Protein AF-A0AB38EMI8-F1 (afdb_monomer_lite)

pLDDT: mean 84.4, std 13.68, range [44.59, 97.62]

InterPro domains:
  IPR037187 DksA, N-terminal domain superfamily [SSF109635] (2-93)

Foldseek 3Di:
DDQDDPVRVVPDDPVCVLPPSVLVVLLVVLVVLLVVLVVVLVVLVVVVVVVPDDDPPCVVVVVVVVVVSVVVNVVSVVVSVVSVVLNVCSVVVNHPDDPVDPDD

Secondary structure (DSSP, 8-state):
-PPPPHHHHHTS-GGGTT-HHHHHHHHHHHHHHHHHHHHHHHHHHHHHHHTT---TTSHHHHHHHHHHHHHHHHHHHHHHHHHHHHHHHHHHT-TTS-TT----

Sequence (104 aa):
MALMSVEQLLDQAEDEYMSGDQLAFFKDRLEVKAAELRDRLLSCQASCEIERHPDEADFASDEENRAVAASMIERDRQTLSHVLKALEILALGDYGFCQELVRP

Radius of gyration: 20.13 Å; chains: 1; bounding box: 47×29×59 Å

Organism: NCBI:txid237306

Structure (mmCIF, N/CA/C/O backbone):
data_AF-A0AB38EMI8-F1
#
_entry.id   AF-A0AB38EMI8-F1
#
loop_
_atom_site.group_PDB
_atom_site.id
_atom_site.type_symbol
_atom_site.label_atom_id
_atom_site.label_alt_id
_atom_site.label_comp_id
_atom_site.label_asym_id
_atom_site.label_entity_id
_atom_site.label_seq_id
_atom_site.pdbx_PDB_ins_code
_atom_site.Cartn_x
_atom_site.Cartn_y
_atom_site.Cartn_z
_atom_site.occupancy
_atom_site.B_iso_or_equiv
_atom_site.auth_seq_id
_atom_site.auth_comp_id
_atom_site.auth_asym_id
_atom_site.auth_atom_id
_atom_site.pdbx_PDB_model_num
ATOM 1 N N . MET A 1 1 ? -20.816 7.236 0.298 1.00 52.41 1 MET A N 1
ATOM 2 C CA . MET A 1 1 ? -20.531 7.605 1.700 1.00 52.41 1 MET A CA 1
ATOM 3 C C . MET A 1 1 ? -19.254 8.419 1.685 1.00 52.41 1 MET A C 1
ATOM 5 O O . MET A 1 1 ? -18.366 8.062 0.924 1.00 52.41 1 MET A O 1
ATOM 9 N N . ALA A 1 2 ? -19.199 9.536 2.407 1.00 73.12 2 ALA A N 1
ATOM 10 C CA . ALA A 1 2 ? -17.950 10.277 2.553 1.00 73.12 2 ALA A CA 1
ATOM 11 C C . ALA A 1 2 ? -17.034 9.483 3.493 1.00 73.12 2 ALA A C 1
ATOM 13 O O . ALA A 1 2 ? -17.486 9.070 4.559 1.00 73.12 2 ALA A O 1
ATOM 14 N N . LEU A 1 3 ? -15.797 9.230 3.072 1.00 80.38 3 LEU A N 1
ATOM 15 C CA . LEU A 1 3 ? -14.767 8.671 3.944 1.00 80.38 3 LEU A CA 1
ATOM 16 C C . LEU A 1 3 ? -14.275 9.771 4.890 1.00 80.38 3 LEU A C 1
ATOM 18 O O . LEU A 1 3 ? -14.248 10.944 4.512 1.00 80.38 3 LEU A O 1
ATOM 22 N N . MET A 1 4 ? -13.903 9.391 6.112 1.00 87.44 4 MET A N 1
ATOM 23 C CA . MET A 1 4 ? -13.299 10.316 7.077 1.00 87.44 4 MET A CA 1
ATOM 24 C C . MET A 1 4 ? -11.999 10.928 6.535 1.00 87.44 4 MET A C 1
ATOM 26 O O . MET A 1 4 ? -11.301 10.317 5.723 1.00 87.44 4 MET A O 1
ATOM 30 N N . SER A 1 5 ? -11.660 12.139 6.979 1.00 89.50 5 SER A N 1
ATOM 31 C CA . SER A 1 5 ? -10.372 12.762 6.661 1.00 89.50 5 SER A CA 1
ATOM 32 C C . SER A 1 5 ? -9.253 12.246 7.572 1.00 89.50 5 SER A C 1
ATOM 34 O O . SER A 1 5 ? -9.495 11.663 8.628 1.00 89.50 5 SER A O 1
ATOM 36 N N . VAL A 1 6 ? -7.998 12.501 7.185 1.00 88.06 6 VAL A N 1
ATOM 37 C CA . VAL A 1 6 ? -6.829 12.176 8.023 1.00 88.06 6 VAL A CA 1
ATOM 38 C C . VAL A 1 6 ? -6.874 12.930 9.355 1.00 88.06 6 VAL A C 1
ATOM 40 O O . VAL A 1 6 ? -6.511 12.370 10.381 1.00 88.06 6 VAL A O 1
ATOM 43 N N . GLU A 1 7 ? -7.334 14.181 9.352 1.00 89.38 7 GLU A N 1
ATOM 44 C CA . GLU A 1 7 ? -7.460 14.993 10.570 1.00 89.38 7 GLU A CA 1
ATOM 45 C C . GLU A 1 7 ? -8.506 14.386 11.510 1.00 89.38 7 GLU A C 1
ATOM 47 O O . GLU A 1 7 ? -8.238 14.193 12.689 1.00 89.38 7 GLU A O 1
ATOM 52 N N . GLN A 1 8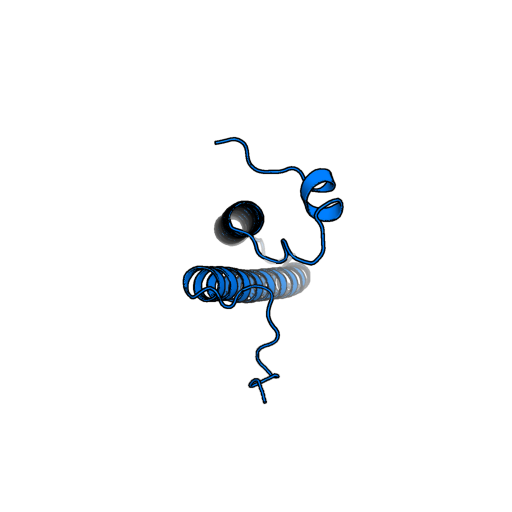 ? -9.657 13.978 10.964 1.00 86.06 8 GLN A N 1
ATOM 53 C CA . GLN A 1 8 ? -10.712 13.309 11.726 1.00 86.06 8 GLN A CA 1
ATOM 54 C C . GLN A 1 8 ? -10.257 11.965 12.302 1.00 86.06 8 GLN A C 1
ATOM 56 O O . GLN A 1 8 ? -10.651 11.624 13.410 1.00 86.06 8 GLN A O 1
ATOM 61 N N . LEU A 1 9 ? -9.426 11.214 11.572 1.00 86.44 9 LEU A N 1
ATOM 62 C CA . LEU A 1 9 ? -8.834 9.968 12.059 1.00 86.44 9 LEU A CA 1
ATOM 63 C C . LEU A 1 9 ? -7.903 10.209 13.258 1.00 86.44 9 LEU A C 1
ATOM 65 O O . LEU A 1 9 ? -7.909 9.423 14.199 1.00 86.44 9 LEU A O 1
ATOM 69 N N . LEU A 1 10 ? -7.094 11.271 13.217 1.00 86.44 10 LEU A N 1
ATOM 70 C CA . LEU A 1 10 ? -6.120 11.589 14.267 1.00 86.44 10 LEU A CA 1
ATOM 71 C C . LEU A 1 10 ? -6.760 12.201 15.519 1.00 86.44 10 LEU A C 1
ATOM 73 O O . LEU A 1 10 ? -6.221 12.032 16.609 1.00 86.44 10 LEU A O 1
ATOM 77 N N . ASP A 1 11 ? -7.899 12.876 15.365 1.00 89.12 11 ASP A N 1
ATOM 78 C CA . ASP A 1 11 ? -8.659 13.473 16.470 1.00 89.12 11 ASP A CA 1
ATOM 79 C C . ASP A 1 11 ? -9.581 12.466 17.188 1.00 89.12 11 ASP A C 1
ATOM 81 O O . ASP A 1 11 ? -10.217 12.810 18.189 1.00 89.12 11 ASP A O 1
ATOM 85 N N . GLN A 1 12 ? -9.685 11.226 16.697 1.00 86.19 12 GLN A N 1
ATOM 86 C CA . GLN A 1 12 ? -10.483 10.185 17.343 1.00 86.19 12 GLN A CA 1
ATOM 87 C C . GLN A 1 12 ? -9.865 9.742 18.673 1.00 86.19 12 GLN A C 1
ATOM 89 O O . GLN A 1 12 ? -8.647 9.676 18.839 1.00 86.19 12 GLN A O 1
ATOM 94 N N . ALA A 1 13 ? -10.733 9.417 19.627 1.00 86.06 13 ALA A N 1
ATOM 95 C CA . ALA A 1 13 ? -10.320 8.910 20.922 1.00 86.06 13 ALA A CA 1
ATOM 96 C C . ALA A 1 13 ? -9.785 7.467 20.819 1.00 86.06 13 ALA A C 1
ATOM 98 O O . ALA A 1 13 ? -10.062 6.739 19.866 1.00 86.06 13 ALA A O 1
ATOM 99 N N . GLU A 1 14 ? -8.977 7.055 21.798 1.00 82.56 14 GLU A N 1
ATOM 100 C CA . GLU A 1 14 ? -8.292 5.753 21.786 1.00 82.56 14 GLU A CA 1
ATOM 101 C C . GLU A 1 14 ? -9.268 4.561 21.859 1.00 82.56 14 GLU A C 1
ATOM 103 O O . GLU A 1 14 ? -8.971 3.478 21.360 1.00 82.56 14 GLU A O 1
ATOM 108 N N . ASP A 1 15 ? -10.456 4.759 22.429 1.00 85.62 15 ASP A N 1
ATOM 109 C CA . ASP A 1 15 ? -11.544 3.778 22.477 1.00 85.62 15 ASP A CA 1
ATOM 110 C C . ASP A 1 15 ? -12.211 3.529 21.114 1.00 85.62 15 ASP A C 1
ATOM 112 O O . ASP A 1 15 ? -12.810 2.473 20.916 1.00 85.62 15 ASP A O 1
ATOM 116 N N . GLU A 1 16 ? -12.045 4.444 20.158 1.00 86.62 16 GLU A N 1
ATOM 117 C CA . GLU A 1 16 ? -12.496 4.305 18.766 1.00 86.62 16 GLU A CA 1
ATOM 118 C C . GLU A 1 16 ? -11.435 3.639 17.865 1.00 86.62 16 GLU A C 1
ATOM 120 O O . GLU A 1 16 ? -11.577 3.610 16.639 1.00 86.62 16 GLU A O 1
ATOM 125 N N . TYR A 1 17 ? -10.348 3.105 18.439 1.00 88.88 17 TYR A N 1
ATOM 126 C CA . TYR A 1 17 ? -9.286 2.458 17.670 1.00 88.88 17 TYR A CA 1
ATOM 127 C C . TYR A 1 17 ? -9.826 1.318 16.796 1.00 88.88 17 TYR A C 1
ATOM 129 O O . TYR A 1 17 ? -10.372 0.333 17.296 1.00 88.88 17 TYR A O 1
ATOM 137 N N . MET A 1 18 ? -9.619 1.437 15.481 1.00 90.44 18 MET A N 1
ATOM 138 C CA . MET A 1 18 ? -10.128 0.508 14.465 1.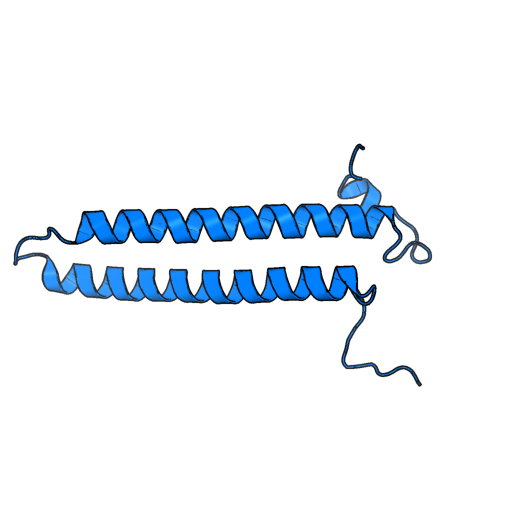00 90.44 18 MET A CA 1
ATOM 139 C C . MET A 1 18 ? -11.662 0.386 14.464 1.00 90.44 18 MET A C 1
ATOM 141 O O . MET A 1 18 ? -12.210 -0.682 14.185 1.00 90.44 18 MET A O 1
ATOM 145 N N . SER A 1 19 ? -12.368 1.493 14.726 1.00 90.38 19 SER A N 1
ATOM 146 C CA . SER A 1 19 ? -13.815 1.588 14.510 1.00 90.38 19 SER A CA 1
ATOM 147 C C . SER A 1 19 ? -14.190 1.365 13.037 1.00 90.38 19 SER A C 1
ATOM 149 O O . SER A 1 19 ? -13.352 1.420 12.130 1.00 90.38 19 SER A O 1
ATOM 151 N N . GLY A 1 20 ? -15.476 1.116 12.770 1.00 90.06 20 GLY A N 1
ATOM 152 C CA . GLY A 1 20 ? -15.964 0.829 11.415 1.00 90.06 20 GLY A CA 1
ATOM 153 C C . GLY A 1 20 ? -15.608 1.914 10.393 1.00 90.06 20 GLY A C 1
ATOM 154 O O . GLY A 1 20 ? -15.239 1.593 9.260 1.00 90.06 20 GLY A O 1
ATOM 155 N N . ASP A 1 21 ? -15.639 3.183 10.803 1.00 90.75 21 ASP A N 1
ATOM 156 C CA . ASP A 1 21 ? -15.312 4.297 9.917 1.00 90.75 21 ASP A CA 1
ATOM 157 C C . ASP A 1 21 ? -13.790 4.387 9.662 1.00 90.75 21 ASP A C 1
ATOM 159 O O . ASP A 1 21 ? -13.370 4.673 8.536 1.00 90.75 21 ASP A O 1
ATOM 163 N N . GLN A 1 22 ? -12.949 4.060 10.657 1.00 91.44 22 GLN A N 1
ATOM 164 C CA . GLN A 1 22 ? -11.490 3.980 10.485 1.00 91.44 22 GLN A CA 1
ATOM 165 C C . GLN A 1 22 ? -11.096 2.816 9.572 1.00 91.44 22 GLN A C 1
ATOM 167 O O . GLN A 1 22 ? -10.254 2.966 8.685 1.00 91.44 22 GLN A O 1
ATOM 172 N N . LEU A 1 23 ? -11.732 1.655 9.742 1.00 93.12 23 LEU A N 1
ATOM 173 C CA . LEU A 1 23 ? -11.515 0.498 8.876 1.00 93.12 23 LEU A CA 1
ATOM 174 C C . LEU A 1 23 ? -11.925 0.803 7.432 1.00 93.12 23 LEU A C 1
ATOM 176 O O . LEU A 1 23 ? -11.199 0.436 6.508 1.00 93.12 23 LEU A O 1
ATOM 180 N N . ALA A 1 24 ? -13.036 1.518 7.220 1.00 93.19 24 ALA A N 1
ATOM 181 C CA . ALA A 1 24 ? -13.438 1.977 5.892 1.00 93.19 24 ALA A CA 1
ATOM 182 C C . ALA A 1 24 ? -12.392 2.917 5.265 1.00 93.19 24 ALA A C 1
ATOM 184 O O . ALA A 1 24 ? -12.064 2.760 4.088 1.00 93.19 24 ALA A O 1
ATOM 185 N N . PHE A 1 25 ? -11.816 3.831 6.052 1.00 93.50 25 PHE A N 1
ATOM 186 C CA . PHE A 1 25 ? -10.724 4.702 5.612 1.00 93.50 25 PHE A CA 1
ATOM 187 C C . PHE A 1 25 ? -9.464 3.925 5.211 1.00 93.50 25 PHE A C 1
ATOM 189 O O . PHE A 1 25 ? -8.914 4.136 4.128 1.00 93.50 25 PHE A O 1
ATOM 196 N N . PHE A 1 26 ? -9.000 2.999 6.055 1.00 94.62 26 PHE A N 1
ATOM 197 C CA . PHE A 1 26 ? -7.812 2.203 5.743 1.00 94.62 26 PHE A CA 1
ATOM 198 C C . PHE A 1 26 ? -8.035 1.268 4.559 1.00 94.62 26 PHE A C 1
ATOM 200 O O . PHE A 1 26 ? -7.123 1.096 3.750 1.00 94.62 26 PHE A O 1
ATOM 207 N N . LYS A 1 27 ? -9.239 0.704 4.425 1.00 95.56 27 LYS A N 1
ATOM 208 C CA . LYS A 1 27 ? -9.613 -0.121 3.278 1.00 95.56 27 LYS A CA 1
ATOM 209 C C . LYS A 1 27 ? -9.492 0.661 1.973 1.00 95.56 27 LYS A C 1
ATOM 211 O O . LYS A 1 27 ? -8.791 0.200 1.079 1.00 95.56 27 LYS A O 1
ATOM 216 N N . ASP A 1 28 ? -10.109 1.840 1.886 1.00 95.62 28 ASP A N 1
ATOM 217 C CA . ASP A 1 28 ? -10.028 2.688 0.690 1.00 95.62 28 ASP A CA 1
ATOM 218 C C . ASP A 1 28 ? -8.571 3.024 0.347 1.00 95.62 28 ASP A C 1
ATOM 220 O O . ASP A 1 28 ? -8.114 2.809 -0.776 1.00 95.62 28 ASP A O 1
ATOM 224 N N . ARG A 1 29 ? -7.777 3.414 1.350 1.00 95.19 29 ARG A N 1
ATOM 225 C CA . ARG A 1 29 ? -6.359 3.732 1.154 1.00 95.19 29 ARG A CA 1
ATOM 226 C C . ARG A 1 29 ? -5.539 2.538 0.653 1.00 95.19 29 ARG A C 1
ATOM 228 O O . ARG A 1 29 ? -4.637 2.715 -0.168 1.00 95.19 29 ARG A O 1
ATOM 235 N N . LEU A 1 30 ? -5.815 1.331 1.148 1.00 97.00 30 LEU A N 1
ATOM 236 C CA . LEU A 1 30 ? -5.163 0.103 0.688 1.00 97.00 30 LEU A CA 1
ATOM 237 C C . LEU A 1 30 ? -5.600 -0.267 -0.737 1.00 97.00 30 LEU A C 1
ATOM 239 O O . LEU A 1 30 ? -4.756 -0.669 -1.537 1.00 97.00 30 LEU A O 1
ATOM 243 N N . GLU A 1 31 ? -6.879 -0.098 -1.076 1.00 96.81 31 GLU A N 1
ATOM 244 C CA . GLU A 1 31 ? -7.411 -0.351 -2.421 1.00 96.81 31 GLU A CA 1
ATOM 245 C C . GLU A 1 31 ? -6.819 0.614 -3.457 1.00 96.81 31 GLU A C 1
ATOM 247 O O . GLU A 1 31 ? -6.340 0.165 -4.502 1.00 96.81 31 GLU A O 1
ATOM 252 N N . VAL A 1 32 ? -6.755 1.913 -3.142 1.00 97.06 32 VAL A N 1
ATOM 253 C CA . VAL A 1 32 ? -6.099 2.929 -3.981 1.00 97.06 32 VAL A CA 1
ATOM 254 C C . VAL A 1 32 ? -4.626 2.582 -4.184 1.00 97.06 32 VAL A C 1
ATOM 256 O O . VAL A 1 32 ? -4.161 2.496 -5.320 1.00 97.06 32 VAL A O 1
ATOM 259 N N . LYS A 1 33 ? -3.899 2.269 -3.104 1.00 96.69 33 LYS A N 1
ATOM 260 C CA . LYS A 1 33 ? -2.483 1.886 -3.192 1.00 96.69 33 LYS A CA 1
ATOM 261 C C . LYS A 1 33 ? -2.271 0.620 -4.031 1.00 96.69 33 LYS A C 1
ATOM 263 O O . LYS A 1 33 ? -1.298 0.527 -4.779 1.00 96.69 33 LYS A O 1
ATOM 268 N N . ALA A 1 34 ? -3.163 -0.367 -3.925 1.00 97.25 34 ALA A N 1
ATOM 269 C CA . ALA A 1 34 ? -3.107 -1.571 -4.750 1.00 97.25 34 ALA A CA 1
ATOM 270 C C . ALA A 1 34 ? -3.335 -1.257 -6.236 1.00 97.25 34 ALA A C 1
ATOM 272 O O . ALA A 1 34 ? -2.656 -1.833 -7.088 1.00 97.25 34 ALA A O 1
ATOM 273 N N . ALA A 1 35 ? -4.267 -0.353 -6.554 1.00 97.50 35 ALA A N 1
ATOM 274 C CA . ALA A 1 35 ? -4.517 0.092 -7.921 1.00 97.50 35 ALA A CA 1
ATOM 275 C C . ALA A 1 35 ? -3.299 0.821 -8.512 1.00 97.50 35 ALA A C 1
ATOM 277 O O . ALA A 1 35 ? -2.851 0.456 -9.596 1.00 97.50 35 ALA A O 1
ATOM 278 N N . GLU A 1 36 ? -2.704 1.759 -7.771 1.00 96.75 36 GLU A N 1
ATOM 279 C CA . GLU A 1 36 ? -1.489 2.481 -8.180 1.00 96.75 36 GLU A CA 1
ATOM 280 C C . GLU A 1 36 ? -0.310 1.534 -8.449 1.00 96.75 36 GLU A C 1
ATOM 282 O O . GLU A 1 36 ? 0.400 1.671 -9.445 1.00 96.75 36 GLU A O 1
ATOM 287 N N . LEU A 1 37 ? -0.097 0.535 -7.584 1.00 96.19 37 LEU A N 1
ATOM 288 C CA . LEU A 1 37 ? 0.964 -0.459 -7.773 1.00 96.19 37 LEU A CA 1
ATOM 289 C C . LEU A 1 37 ? 0.729 -1.323 -9.016 1.00 96.19 37 LEU A C 1
ATOM 291 O O . LEU A 1 37 ? 1.674 -1.614 -9.746 1.00 96.19 37 LEU A O 1
ATOM 295 N N . ARG A 1 38 ? -0.520 -1.726 -9.277 1.00 96.12 38 ARG A N 1
ATOM 296 C CA . ARG A 1 38 ? -0.873 -2.484 -10.488 1.00 96.12 38 ARG A CA 1
ATOM 297 C C . ARG A 1 38 ? -0.640 -1.662 -11.752 1.00 96.12 38 ARG A C 1
ATOM 299 O O . ARG A 1 38 ? -0.082 -2.194 -12.706 1.00 96.12 38 ARG A O 1
ATOM 306 N N . ASP A 1 39 ? -1.022 -0.389 -11.741 1.00 95.81 39 ASP A N 1
ATOM 307 C CA . ASP A 1 39 ? -0.839 0.520 -12.875 1.00 95.81 39 ASP A CA 1
ATOM 308 C C . ASP A 1 39 ? 0.646 0.773 -13.181 1.00 95.81 39 ASP A C 1
ATOM 310 O O . ASP A 1 39 ? 1.080 0.684 -14.332 1.00 95.81 39 ASP A O 1
ATOM 314 N N . ARG A 1 40 ? 1.469 0.958 -12.139 1.00 93.06 40 ARG A N 1
ATOM 315 C CA . ARG A 1 40 ? 2.932 1.051 -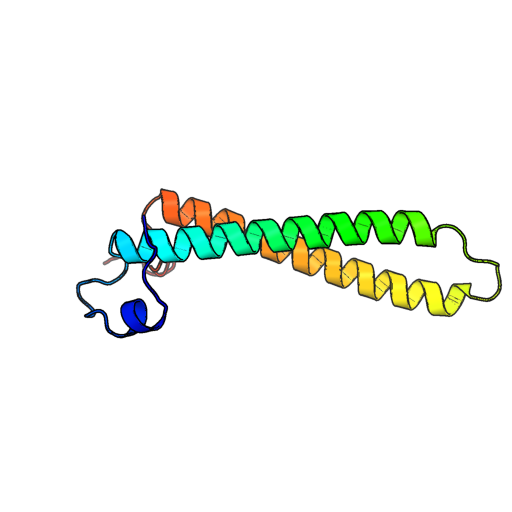12.280 1.00 93.06 40 ARG A CA 1
ATOM 316 C C . ARG A 1 40 ? 3.535 -0.214 -12.887 1.00 93.06 40 ARG A C 1
ATOM 318 O O . ARG A 1 40 ? 4.339 -0.118 -13.810 1.00 93.06 40 ARG A O 1
ATOM 325 N N . LEU A 1 41 ? 3.124 -1.394 -12.418 1.00 93.12 41 LEU A N 1
ATOM 326 C CA . LEU A 1 41 ? 3.606 -2.673 -12.950 1.00 93.12 41 LEU A CA 1
ATOM 327 C C . LEU A 1 41 ? 3.211 -2.881 -14.422 1.00 93.12 41 LEU A C 1
ATOM 329 O O . LEU A 1 41 ? 4.032 -3.356 -15.207 1.00 93.12 41 LEU A O 1
ATOM 333 N N . LEU A 1 42 ? 1.9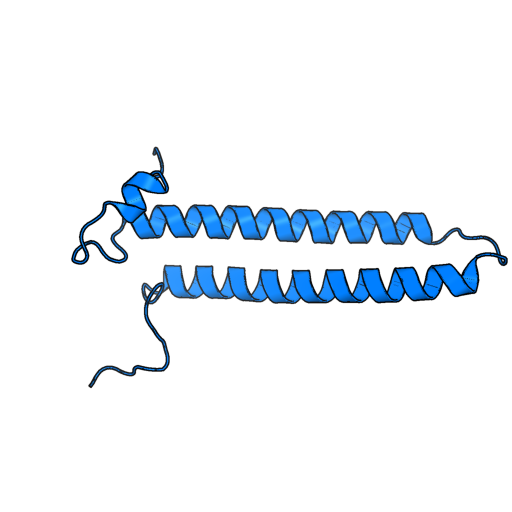86 -2.503 -14.801 1.00 92.38 42 LEU A N 1
ATOM 334 C CA . LEU A 1 42 ? 1.514 -2.530 -16.192 1.00 92.38 42 LEU A CA 1
ATOM 335 C C . LEU A 1 42 ? 2.308 -1.561 -17.077 1.00 92.38 42 LEU A C 1
ATOM 337 O O . LEU A 1 42 ? 2.743 -1.934 -18.165 1.00 92.38 42 LEU A O 1
ATOM 341 N N . SER A 1 43 ? 2.549 -0.343 -16.589 1.00 89.62 43 SER A N 1
ATOM 342 C CA . SER A 1 43 ? 3.334 0.668 -17.303 1.00 89.62 43 SER A CA 1
ATOM 343 C C . SER A 1 43 ? 4.771 0.202 -17.541 1.00 89.62 43 SER A C 1
ATOM 345 O O . SER A 1 43 ? 5.274 0.315 -18.656 1.00 89.62 43 SER A O 1
ATOM 347 N N . CYS A 1 44 ? 5.414 -0.407 -16.536 1.00 85.44 44 CYS A N 1
ATOM 348 C CA . CYS A 1 44 ? 6.745 -0.992 -16.694 1.00 85.44 44 CYS A CA 1
ATOM 349 C C . CYS A 1 44 ? 6.776 -2.091 -17.765 1.00 85.44 44 CYS A C 1
ATOM 351 O O . CYS A 1 44 ? 7.720 -2.149 -18.549 1.00 85.44 44 CYS A O 1
ATOM 353 N N . GLN A 1 45 ? 5.749 -2.946 -17.830 1.00 81.25 45 GLN A N 1
ATOM 354 C CA . GLN A 1 45 ? 5.664 -3.979 -18.863 1.00 81.25 45 GLN A CA 1
ATOM 355 C C . GLN A 1 45 ? 5.601 -3.365 -20.269 1.00 81.25 45 GLN A C 1
ATOM 357 O O . GLN A 1 45 ? 6.337 -3.805 -21.151 1.00 81.25 45 GLN A O 1
ATOM 362 N N . ALA A 1 46 ? 4.787 -2.324 -20.460 1.00 79.00 46 ALA A N 1
ATOM 363 C CA . ALA A 1 46 ? 4.696 -1.612 -21.733 1.00 79.00 46 ALA A CA 1
ATOM 364 C C . ALA A 1 46 ? 6.030 -0.942 -22.121 1.00 79.00 46 ALA A C 1
ATOM 366 O O . ALA A 1 46 ? 6.447 -1.022 -23.275 1.00 79.00 46 ALA A O 1
ATOM 367 N N . SER A 1 47 ? 6.741 -0.336 -21.164 1.00 74.62 47 SER A N 1
ATOM 368 C CA . SER A 1 47 ? 8.065 0.259 -21.402 1.00 74.62 47 SER A CA 1
ATOM 369 C C . SER A 1 47 ? 9.112 -0.778 -21.822 1.00 74.62 47 SER A C 1
ATOM 371 O O . SER A 1 47 ? 9.834 -0.553 -22.791 1.00 74.62 47 SER A O 1
ATOM 373 N N . CYS A 1 48 ? 9.154 -1.946 -21.170 1.00 69.81 48 CYS A N 1
ATOM 374 C CA . CYS A 1 48 ? 10.083 -3.019 -21.537 1.00 69.81 48 CYS A CA 1
ATOM 375 C C . CYS A 1 48 ? 9.814 -3.615 -22.931 1.00 69.81 48 CYS A C 1
ATOM 377 O O . CYS A 1 48 ? 10.733 -4.143 -23.560 1.00 69.81 48 CYS A O 1
ATOM 379 N N . GLU A 1 49 ? 8.569 -3.571 -23.419 1.00 63.78 49 GLU A N 1
ATOM 380 C CA . GLU A 1 49 ? 8.238 -3.982 -24.790 1.00 63.78 49 GLU A CA 1
ATOM 381 C C . GLU A 1 49 ? 8.766 -2.984 -25.832 1.00 63.78 49 GLU A C 1
ATOM 383 O O . GLU A 1 49 ? 9.236 -3.407 -26.887 1.00 63.78 49 GLU A O 1
ATOM 388 N N . ILE A 1 50 ? 8.755 -1.684 -25.518 1.00 60.44 50 ILE A N 1
ATOM 389 C CA . ILE A 1 50 ? 9.273 -0.611 -26.383 1.00 60.44 50 ILE A CA 1
ATOM 390 C C . ILE A 1 50 ? 10.812 -0.627 -26.434 1.00 60.44 50 ILE A C 1
ATOM 392 O O . ILE A 1 50 ? 11.389 -0.483 -27.509 1.00 60.44 50 ILE A O 1
ATOM 396 N N . GLU A 1 51 ? 11.482 -0.864 -25.302 1.00 60.78 51 GLU A N 1
ATOM 397 C CA . GLU A 1 51 ? 12.954 -0.885 -25.188 1.00 60.78 51 GLU A CA 1
ATOM 398 C C . GLU A 1 51 ? 13.639 -2.048 -25.926 1.00 60.78 51 GLU A C 1
ATOM 400 O O . GLU A 1 51 ? 14.856 -2.049 -26.079 1.00 60.78 51 GLU A O 1
ATOM 405 N N . ARG A 1 52 ? 12.903 -3.052 -26.420 1.00 59.84 52 ARG A N 1
ATOM 406 C CA . ARG A 1 52 ? 13.480 -4.217 -27.123 1.00 59.84 52 ARG A CA 1
ATOM 407 C C . ARG A 1 52 ? 14.130 -3.903 -28.486 1.00 59.84 52 ARG A C 1
ATOM 409 O O . ARG A 1 52 ? 14.628 -4.832 -29.119 1.00 59.84 52 ARG A O 1
ATOM 416 N N . HIS A 1 53 ? 14.167 -2.636 -28.907 1.00 59.84 53 HIS A N 1
ATOM 417 C CA . HIS A 1 53 ? 14.816 -2.150 -30.131 1.00 59.84 53 HIS A CA 1
ATOM 418 C C . HIS A 1 53 ? 16.026 -1.198 -29.895 1.00 59.84 53 HIS A C 1
ATOM 420 O O . HIS A 1 53 ? 15.978 -0.064 -30.370 1.00 59.84 53 HIS A O 1
ATOM 426 N N . PRO A 1 54 ? 17.126 -1.594 -29.219 1.00 59.25 54 PRO A N 1
ATOM 427 C CA . PRO A 1 54 ? 18.352 -0.794 -29.191 1.00 59.25 54 PRO A CA 1
ATOM 428 C C . PRO A 1 54 ? 19.404 -1.315 -30.191 1.00 59.25 54 PRO A C 1
ATOM 430 O O . PRO A 1 54 ? 19.561 -2.525 -30.376 1.00 59.25 54 PRO A O 1
ATOM 433 N N . ASP A 1 55 ? 20.123 -0.398 -30.844 1.00 60.12 55 ASP A N 1
ATOM 434 C CA . ASP A 1 55 ? 21.285 -0.698 -31.696 1.00 60.12 55 ASP A CA 1
ATOM 435 C C . ASP A 1 55 ? 22.528 -1.072 -30.848 1.00 60.12 55 ASP A C 1
ATOM 437 O O . ASP A 1 55 ? 22.626 -0.742 -29.668 1.00 60.12 55 ASP A O 1
ATOM 441 N N . GLU A 1 56 ? 23.517 -1.748 -31.454 1.00 59.38 56 GLU A N 1
ATOM 442 C CA . GLU A 1 56 ? 24.671 -2.402 -30.789 1.00 59.38 56 GLU A CA 1
ATOM 443 C C . GLU A 1 56 ? 25.565 -1.505 -29.898 1.00 59.38 56 GLU A C 1
ATOM 445 O O . GLU A 1 56 ? 26.365 -2.028 -29.120 1.00 59.38 56 GLU A O 1
ATOM 450 N N . ALA A 1 57 ? 25.465 -0.175 -29.990 1.00 62.19 57 ALA A N 1
ATOM 451 C CA . ALA A 1 57 ? 26.346 0.759 -29.281 1.00 62.19 57 ALA A CA 1
ATOM 452 C C . ALA A 1 57 ? 25.956 1.026 -27.809 1.00 62.19 57 ALA A C 1
ATOM 454 O O . ALA A 1 57 ? 26.830 1.409 -27.031 1.00 62.19 57 ALA A O 1
ATOM 455 N N . ASP A 1 58 ? 24.702 0.778 -27.408 1.00 60.34 58 ASP A N 1
ATOM 456 C CA . ASP A 1 58 ? 24.171 1.161 -26.080 1.00 60.34 58 ASP A CA 1
ATOM 457 C C . ASP A 1 58 ? 24.122 0.003 -25.055 1.00 60.34 58 ASP A C 1
ATOM 459 O O . ASP A 1 58 ? 23.780 0.182 -23.883 1.00 60.34 58 ASP A O 1
ATOM 463 N N . PHE A 1 59 ? 24.592 -1.185 -25.450 1.00 61.59 59 PHE A N 1
ATOM 464 C CA . PHE A 1 59 ? 24.417 -2.448 -24.718 1.00 61.59 59 PHE A CA 1
ATOM 465 C C . PHE A 1 59 ? 24.871 -2.428 -23.243 1.00 61.59 59 PHE A C 1
ATOM 467 O O . PHE A 1 59 ? 24.245 -3.059 -22.391 1.00 61.59 59 PHE A O 1
ATOM 474 N N . ALA A 1 60 ? 25.965 -1.728 -22.917 1.00 62.94 60 ALA A N 1
ATOM 475 C CA . ALA A 1 60 ? 26.513 -1.716 -21.556 1.00 62.94 60 ALA A CA 1
ATOM 476 C C . ALA A 1 60 ? 25.736 -0.797 -20.594 1.00 62.94 60 ALA A C 1
ATOM 478 O O . ALA A 1 60 ? 25.575 -1.142 -19.425 1.00 62.94 60 ALA A O 1
ATOM 479 N N . SER A 1 61 ? 25.249 0.352 -21.072 1.00 64.44 61 SER A N 1
ATOM 480 C CA . SER A 1 61 ? 24.435 1.279 -20.272 1.00 64.44 61 SER A CA 1
ATOM 481 C C . SER A 1 61 ? 22.990 0.796 -20.146 1.00 64.44 61 SER A C 1
ATOM 483 O O . SER A 1 61 ? 22.359 0.996 -19.108 1.00 64.44 61 SER A O 1
ATOM 485 N N . ASP A 1 62 ? 22.494 0.088 -21.157 1.00 70.31 62 ASP A N 1
ATOM 486 C CA . ASP A 1 62 ? 21.156 -0.494 -21.142 1.00 70.31 62 ASP A CA 1
ATOM 487 C C . ASP A 1 62 ? 21.017 -1.619 -20.112 1.00 70.31 62 ASP A C 1
ATOM 489 O O . ASP A 1 62 ? 20.002 -1.698 -19.424 1.00 70.31 62 ASP A O 1
ATOM 493 N N . GLU A 1 63 ? 22.031 -2.469 -19.932 1.00 75.00 63 GLU A N 1
ATOM 494 C CA . GLU A 1 63 ? 21.940 -3.580 -18.975 1.00 75.00 63 GLU A CA 1
ATOM 495 C C . GLU A 1 63 ? 21.872 -3.101 -17.513 1.00 75.00 63 GLU A C 1
ATOM 497 O O . GLU A 1 63 ? 21.094 -3.636 -16.719 1.00 75.00 63 GLU A O 1
ATOM 502 N N . GLU A 1 64 ? 22.616 -2.049 -17.151 1.00 80.69 64 GLU A N 1
ATOM 503 C CA . GLU A 1 64 ? 22.530 -1.443 -15.814 1.00 80.69 64 GLU A CA 1
ATOM 504 C C . GLU A 1 64 ? 21.132 -0.858 -15.558 1.00 80.69 64 GLU A C 1
ATOM 506 O O . GLU A 1 64 ? 20.514 -1.134 -14.523 1.00 80.69 64 GLU A O 1
ATOM 511 N N . ASN A 1 65 ? 20.584 -0.123 -16.530 1.00 80.62 65 ASN A N 1
ATOM 512 C CA . ASN A 1 65 ? 19.237 0.442 -16.446 1.00 80.62 65 ASN A CA 1
ATOM 513 C C . ASN A 1 65 ? 18.166 -0.651 -16.309 1.00 80.62 65 ASN A C 1
ATOM 515 O O . ASN A 1 65 ? 17.252 -0.534 -15.486 1.00 80.62 65 ASN A O 1
ATOM 519 N N . ARG A 1 66 ? 18.309 -1.759 -17.044 1.00 81.00 66 ARG A N 1
ATOM 520 C CA . ARG A 1 66 ? 17.401 -2.912 -16.962 1.00 81.00 66 ARG A CA 1
ATOM 521 C C . ARG A 1 66 ? 17.476 -3.612 -15.611 1.00 81.00 66 ARG A C 1
ATOM 523 O O . ARG A 1 66 ? 16.434 -3.979 -15.065 1.00 81.00 66 ARG A O 1
ATOM 530 N N . ALA A 1 67 ? 18.667 -3.755 -15.031 1.00 85.38 67 ALA A N 1
ATOM 531 C CA . ALA A 1 67 ? 18.835 -4.323 -13.694 1.00 85.38 67 ALA A CA 1
ATOM 532 C C . ALA A 1 67 ? 18.169 -3.453 -12.608 1.00 85.38 67 ALA A C 1
ATOM 534 O O . ALA A 1 67 ? 17.514 -3.974 -11.693 1.00 85.38 67 ALA A O 1
ATOM 535 N N . VAL A 1 68 ? 18.278 -2.124 -12.726 1.00 87.38 68 VAL A N 1
ATOM 536 C CA . VAL A 1 68 ? 17.589 -1.173 -11.838 1.00 87.38 68 VAL A CA 1
ATOM 537 C C . VAL A 1 68 ? 16.071 -1.272 -12.003 1.00 87.38 68 VAL A C 1
ATOM 539 O O . VAL A 1 68 ? 15.363 -1.410 -11.001 1.00 87.38 68 VAL A O 1
ATOM 542 N N . ALA A 1 69 ? 15.566 -1.273 -13.239 1.00 86.94 69 ALA A N 1
ATOM 543 C CA . ALA A 1 69 ? 14.139 -1.405 -13.527 1.00 86.94 69 ALA A CA 1
ATOM 544 C C . ALA A 1 69 ? 13.565 -2.727 -12.987 1.00 86.94 69 ALA A C 1
ATOM 546 O O . ALA A 1 69 ? 12.539 -2.728 -12.306 1.00 86.94 69 ALA A O 1
ATOM 547 N N . ALA A 1 70 ? 14.263 -3.847 -13.195 1.00 88.50 70 ALA A N 1
ATOM 548 C CA . ALA A 1 70 ? 13.872 -5.151 -12.662 1.00 88.50 70 ALA A CA 1
ATOM 549 C C . ALA A 1 70 ? 13.802 -5.149 -11.124 1.00 88.50 70 ALA A C 1
ATOM 551 O O . ALA A 1 70 ? 12.851 -5.673 -10.541 1.00 88.50 70 ALA A O 1
ATOM 552 N N . SER A 1 71 ? 14.764 -4.500 -10.461 1.00 91.62 71 SER A N 1
ATOM 553 C CA . SER A 1 71 ? 14.771 -4.354 -9.001 1.00 91.62 71 SER A CA 1
ATOM 554 C C . SER A 1 71 ? 13.606 -3.498 -8.490 1.00 91.62 71 SER A C 1
ATOM 556 O O . SER A 1 71 ? 13.040 -3.793 -7.437 1.00 91.62 71 SER A O 1
ATOM 558 N N . MET A 1 72 ? 13.227 -2.441 -9.216 1.00 91.12 72 MET A N 1
ATOM 559 C CA . MET A 1 72 ? 12.053 -1.622 -8.889 1.00 91.12 72 MET A CA 1
ATOM 560 C C . MET A 1 72 ? 10.750 -2.416 -9.041 1.00 91.12 72 MET A C 1
ATOM 562 O O . MET A 1 72 ? 9.935 -2.416 -8.120 1.00 91.12 72 MET A O 1
ATOM 566 N N . ILE A 1 73 ? 10.595 -3.156 -10.143 1.00 92.69 73 ILE A N 1
ATOM 567 C CA . ILE A 1 73 ? 9.432 -4.023 -10.395 1.00 92.69 73 ILE A CA 1
ATOM 568 C C . ILE A 1 73 ? 9.275 -5.062 -9.280 1.00 92.69 73 ILE A C 1
ATOM 570 O O . ILE A 1 73 ? 8.167 -5.290 -8.794 1.00 92.69 73 ILE A O 1
ATOM 574 N N . GLU A 1 74 ? 10.370 -5.687 -8.845 1.00 94.56 74 GLU A N 1
ATOM 575 C CA . GLU A 1 74 ? 10.322 -6.683 -7.773 1.00 94.56 74 GLU A CA 1
ATOM 576 C C . GLU A 1 74 ? 9.875 -6.068 -6.439 1.00 94.56 74 GLU A C 1
ATOM 578 O O . GLU A 1 74 ? 9.005 -6.613 -5.756 1.00 94.56 74 GLU A O 1
ATOM 583 N N . ARG A 1 75 ? 10.385 -4.879 -6.096 1.00 95.94 75 ARG A N 1
ATOM 584 C CA . ARG A 1 75 ? 9.941 -4.137 -4.903 1.00 95.94 75 ARG A CA 1
ATOM 585 C C . ARG A 1 75 ? 8.456 -3.785 -4.968 1.00 95.94 75 ARG A C 1
ATOM 587 O O . ARG A 1 75 ? 7.759 -3.891 -3.956 1.00 95.94 75 ARG A O 1
ATOM 594 N N . ASP A 1 76 ? 7.956 -3.398 -6.136 1.00 95.62 76 ASP A N 1
ATOM 595 C CA . ASP A 1 76 ? 6.539 -3.084 -6.325 1.00 95.62 76 ASP A CA 1
ATOM 596 C C . ASP A 1 76 ? 5.652 -4.318 -6.186 1.00 95.62 76 ASP A C 1
ATOM 598 O O . ASP A 1 76 ? 4.612 -4.251 -5.530 1.00 95.62 76 ASP A O 1
ATOM 602 N N . ARG A 1 77 ? 6.080 -5.466 -6.725 1.00 96.25 77 ARG A N 1
ATOM 603 C CA . ARG A 1 77 ? 5.384 -6.751 -6.553 1.00 96.25 77 ARG A CA 1
ATOM 604 C C . ARG A 1 77 ? 5.319 -7.172 -5.090 1.00 96.25 77 ARG A C 1
ATOM 606 O O . ARG A 1 77 ? 4.249 -7.551 -4.615 1.00 96.25 77 ARG A O 1
ATOM 613 N N . GLN A 1 78 ? 6.431 -7.064 -4.365 1.00 97.38 78 GLN A N 1
ATOM 614 C CA . GLN A 1 78 ? 6.469 -7.359 -2.930 1.00 97.38 78 GLN A CA 1
ATOM 615 C C . GLN A 1 78 ? 5.560 -6.412 -2.145 1.00 97.38 78 GLN A C 1
ATOM 617 O O . GLN A 1 78 ? 4.773 -6.851 -1.307 1.00 97.38 78 GLN A O 1
ATOM 622 N N . THR A 1 79 ? 5.595 -5.118 -2.465 1.00 97.00 79 THR A N 1
ATOM 623 C CA . THR A 1 79 ? 4.718 -4.125 -1.834 1.00 97.00 79 THR A CA 1
ATOM 624 C C . THR A 1 79 ? 3.247 -4.430 -2.112 1.00 97.00 79 THR A C 1
ATOM 626 O O . THR A 1 79 ? 2.435 -4.379 -1.190 1.00 97.00 79 THR A O 1
ATOM 629 N N . LEU A 1 80 ? 2.893 -4.795 -3.348 1.00 97.50 80 LEU A N 1
ATOM 630 C CA . LEU A 1 80 ? 1.529 -5.179 -3.709 1.00 97.50 80 LEU A CA 1
ATOM 631 C C . LEU A 1 80 ? 1.079 -6.416 -2.927 1.00 97.50 80 LEU A C 1
ATOM 633 O O . LEU A 1 80 ? -0.022 -6.416 -2.385 1.00 97.50 80 LEU A O 1
ATOM 637 N N . SER A 1 81 ? 1.938 -7.431 -2.805 1.00 97.62 81 SER A N 1
ATOM 638 C CA . SER A 1 81 ? 1.664 -8.620 -1.989 1.00 97.62 81 SER A CA 1
ATOM 639 C C . SER A 1 81 ? 1.352 -8.253 -0.531 1.00 97.62 81 SER A C 1
ATOM 641 O O . SER A 1 81 ? 0.353 -8.705 0.028 1.00 97.62 81 SER A O 1
ATOM 643 N N . HIS A 1 82 ? 2.135 -7.351 0.071 1.00 96.88 82 HIS A N 1
ATOM 644 C CA . HIS A 1 82 ? 1.879 -6.874 1.433 1.00 96.88 82 HIS A CA 1
ATOM 645 C C . HIS A 1 82 ? 0.564 -6.096 1.559 1.00 96.88 82 HIS A C 1
ATOM 647 O O . HIS A 1 82 ? -0.149 -6.267 2.546 1.00 96.88 82 HIS A O 1
ATOM 653 N N . VAL A 1 83 ? 0.219 -5.264 0.571 1.00 97.31 83 VAL A N 1
ATOM 654 C CA . VAL A 1 83 ? -1.052 -4.519 0.558 1.00 97.31 83 VAL A CA 1
ATOM 655 C C . VAL A 1 83 ? -2.247 -5.469 0.447 1.00 97.31 83 VAL A C 1
ATOM 657 O O . VAL A 1 83 ? -3.229 -5.296 1.163 1.00 97.31 83 VAL A O 1
ATOM 660 N N . LEU A 1 84 ? -2.161 -6.502 -0.394 1.00 97.00 84 LEU A N 1
ATOM 661 C CA . LEU A 1 84 ? -3.218 -7.510 -0.512 1.00 97.00 84 LEU A CA 1
ATOM 662 C C . LEU A 1 84 ? -3.381 -8.309 0.785 1.00 97.00 84 LEU A C 1
ATOM 664 O O . LEU A 1 84 ? -4.500 -8.467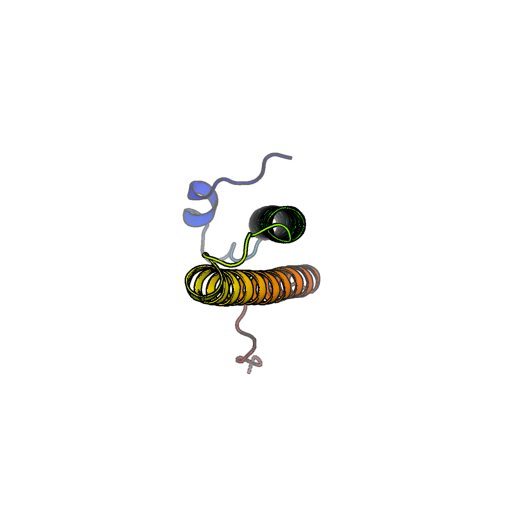 1.263 1.00 97.00 84 LEU A O 1
ATOM 668 N N . LYS A 1 85 ? -2.276 -8.715 1.420 1.00 96.62 85 LYS A N 1
ATOM 669 C CA . LYS A 1 85 ? -2.315 -9.370 2.735 1.00 96.62 85 LYS A CA 1
ATOM 670 C C . LYS A 1 85 ? -2.935 -8.468 3.810 1.00 96.62 85 LYS A C 1
ATOM 672 O O . LYS A 1 85 ? -3.693 -8.937 4.651 1.00 96.62 85 LYS A O 1
ATOM 677 N N . ALA A 1 86 ? -2.640 -7.169 3.789 1.00 95.62 86 ALA A N 1
ATOM 678 C CA . ALA A 1 86 ? -3.261 -6.202 4.692 1.00 95.62 86 ALA A CA 1
ATOM 679 C C . ALA A 1 86 ? -4.786 -6.111 4.493 1.00 95.62 86 ALA A C 1
ATOM 681 O O . ALA A 1 86 ? -5.516 -6.064 5.481 1.00 95.62 86 ALA A O 1
ATOM 682 N N . LEU A 1 87 ? -5.271 -6.147 3.246 1.00 95.69 87 LEU A N 1
ATOM 683 C CA . LEU A 1 87 ? -6.707 -6.201 2.941 1.00 95.69 87 LEU A CA 1
ATOM 684 C C . LEU A 1 87 ? -7.365 -7.492 3.452 1.00 95.69 87 LEU A C 1
ATOM 686 O O . LEU A 1 87 ? -8.484 -7.443 3.958 1.00 95.69 87 LEU A O 1
ATOM 690 N N . GLU A 1 88 ? -6.676 -8.632 3.367 1.00 95.44 88 GLU A N 1
ATOM 691 C CA . GLU A 1 88 ? -7.154 -9.899 3.940 1.00 95.44 88 GLU A CA 1
ATOM 692 C C . GLU A 1 88 ? -7.269 -9.820 5.467 1.00 95.44 88 GLU A C 1
ATOM 694 O O . GLU A 1 88 ? -8.306 -10.166 6.027 1.00 95.44 88 GLU A O 1
ATOM 699 N N . ILE A 1 89 ? -6.239 -9.304 6.145 1.00 94.12 89 ILE A N 1
ATOM 700 C CA . ILE A 1 89 ? -6.247 -9.102 7.602 1.00 94.12 89 ILE A CA 1
ATOM 701 C C . ILE A 1 89 ? -7.379 -8.142 8.010 1.00 94.12 89 ILE A C 1
ATOM 703 O O . ILE A 1 89 ? -8.044 -8.360 9.022 1.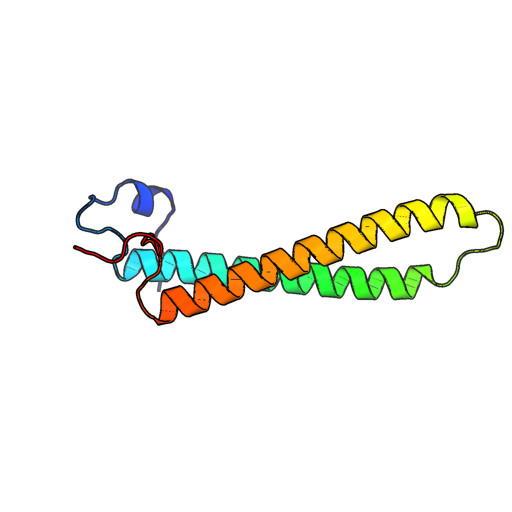00 94.12 89 ILE A O 1
ATOM 707 N N . LEU A 1 90 ? -7.641 -7.109 7.204 1.00 93.81 90 LEU A N 1
ATOM 708 C CA . LEU A 1 90 ? -8.752 -6.177 7.413 1.00 93.81 90 LEU A CA 1
ATOM 709 C C . LEU A 1 90 ? -10.108 -6.871 7.290 1.00 93.81 90 LEU A C 1
ATOM 711 O O . LEU A 1 90 ? -10.979 -6.638 8.123 1.00 93.81 90 LEU A O 1
ATOM 715 N N . ALA A 1 91 ? -10.277 -7.768 6.318 1.00 91.50 91 ALA A N 1
ATOM 716 C CA . ALA A 1 91 ? -11.490 -8.575 6.191 1.00 91.50 91 ALA A CA 1
ATOM 717 C C . ALA A 1 91 ? -11.688 -9.560 7.360 1.00 91.50 91 ALA A C 1
ATOM 719 O O . ALA A 1 91 ? -12.829 -9.880 7.691 1.00 91.50 91 ALA A O 1
ATOM 720 N N . LEU A 1 92 ? -10.603 -10.018 7.992 1.00 92.06 92 LEU A N 1
ATOM 721 C CA . LEU A 1 92 ? -10.644 -10.869 9.187 1.00 92.06 92 LEU A CA 1
ATOM 722 C C . LEU A 1 92 ? -10.921 -10.085 10.483 1.00 92.06 92 LEU A C 1
ATOM 724 O O . LEU A 1 92 ? -11.279 -10.695 11.485 1.00 92.06 92 LEU A O 1
ATOM 728 N N . GLY A 1 93 ? -10.799 -8.754 10.462 1.00 88.81 93 GLY A N 1
ATOM 729 C CA . GLY A 1 93 ? -11.003 -7.891 11.631 1.00 88.81 93 GLY A CA 1
ATOM 730 C C . GLY A 1 93 ? -9.772 -7.730 12.530 1.00 88.81 93 GLY A C 1
ATOM 731 O O . GLY A 1 93 ? -9.849 -7.037 13.539 1.00 88.81 93 GLY A O 1
ATOM 732 N N . ASP A 1 94 ? -8.629 -8.302 12.148 1.00 89.88 94 ASP A N 1
ATOM 733 C CA . ASP A 1 94 ? -7.381 -8.255 12.926 1.00 89.88 94 ASP A CA 1
ATOM 734 C C . ASP A 1 94 ? -6.458 -7.090 12.508 1.00 89.88 94 ASP A C 1
ATOM 736 O O . ASP A 1 94 ? -5.319 -6.964 12.969 1.00 89.88 94 ASP A O 1
ATOM 740 N N . TYR A 1 95 ? -6.916 -6.228 11.597 1.00 92.06 95 TYR A N 1
ATOM 741 C CA . TYR A 1 95 ? -6.119 -5.111 11.094 1.00 92.06 95 TYR A CA 1
ATOM 742 C C . TYR A 1 95 ? -5.913 -4.049 12.172 1.00 92.06 95 TYR A C 1
ATOM 744 O O . TYR A 1 95 ? -6.839 -3.678 12.884 1.00 92.06 95 TYR A O 1
ATOM 752 N N . GLY A 1 96 ? -4.676 -3.563 12.284 1.00 88.88 96 GLY A N 1
ATOM 753 C CA . GLY A 1 96 ? -4.279 -2.629 13.336 1.00 88.88 96 GLY A CA 1
ATOM 754 C C . GLY A 1 96 ? -3.779 -3.294 14.622 1.00 88.88 96 GLY A C 1
ATOM 755 O O . GLY A 1 96 ? -3.298 -2.588 15.504 1.00 88.88 96 GLY A O 1
ATOM 756 N N . PHE A 1 97 ? -3.812 -4.622 14.748 1.00 88.06 97 PHE A N 1
ATOM 757 C CA . PHE A 1 97 ? -3.322 -5.316 15.942 1.00 88.06 97 PHE A CA 1
ATOM 758 C C . PHE A 1 97 ? -2.023 -6.086 15.666 1.00 88.06 97 PHE A C 1
ATOM 760 O O . PHE A 1 97 ? -1.801 -6.621 14.579 1.00 88.06 97 PHE A O 1
ATOM 767 N N . CYS A 1 98 ? -1.125 -6.121 16.656 1.00 87.81 98 CYS A N 1
ATOM 768 C CA . CYS A 1 98 ? 0.140 -6.847 16.544 1.00 87.81 98 CYS A CA 1
ATOM 769 C C . CYS A 1 98 ? -0.105 -8.364 16.558 1.00 87.81 98 CYS A C 1
ATOM 771 O O . CYS A 1 98 ? -0.707 -8.880 17.495 1.00 87.81 98 CYS A O 1
ATOM 773 N N . GLN A 1 99 ? 0.412 -9.079 15.554 1.00 78.94 99 GLN A N 1
ATOM 774 C CA . GLN A 1 99 ? 0.241 -10.534 15.416 1.00 78.94 99 GLN A CA 1
ATOM 775 C C . GLN A 1 99 ? 1.127 -11.353 16.367 1.00 78.94 99 GLN A C 1
ATOM 777 O O . GLN A 1 99 ? 0.823 -12.508 16.643 1.00 78.94 99 GLN A O 1
ATOM 782 N N . GLU A 1 100 ? 2.218 -10.773 16.877 1.00 75.56 100 GLU A N 1
ATOM 783 C CA . GLU A 1 100 ? 3.132 -11.461 17.805 1.00 75.56 100 GLU A CA 1
ATOM 784 C C . GLU A 1 100 ? 2.592 -11.510 19.242 1.00 75.56 100 GLU A C 1
ATOM 786 O O . GLU A 1 100 ? 3.041 -12.320 20.052 1.00 75.56 100 GLU A O 1
ATOM 791 N N . LEU A 1 101 ? 1.589 -10.688 19.559 1.00 58.44 101 LEU A N 1
ATOM 792 C CA . LEU A 1 101 ? 0.903 -10.697 20.845 1.00 58.44 101 LEU A CA 1
ATOM 793 C C . LEU A 1 101 ? -0.339 -11.586 20.751 1.00 58.44 101 LEU A C 1
ATOM 795 O O . LEU A 1 101 ? -1.471 -11.108 20.689 1.00 58.44 101 LEU A O 1
ATOM 799 N N . VAL A 1 102 ? -0.123 -12.903 20.788 1.00 44.59 102 VAL A N 1
ATOM 800 C CA . VAL A 1 102 ? -1.144 -13.820 21.314 1.00 44.59 102 VAL A CA 1
ATOM 801 C C . VAL A 1 102 ? -1.532 -13.277 22.698 1.00 44.59 102 VAL A C 1
ATOM 803 O O . VAL A 1 102 ? -0.690 -13.185 23.589 1.00 44.59 102 VAL A O 1
ATOM 806 N N . ARG A 1 103 ? -2.771 -12.794 22.844 1.00 48.50 103 ARG A N 1
ATOM 807 C CA . ARG A 1 103 ? -3.306 -12.253 24.110 1.00 48.50 103 ARG A CA 1
ATOM 808 C C . ARG A 1 103 ? -3.387 -13.373 25.183 1.00 48.50 103 ARG A C 1
ATOM 810 O O . ARG A 1 103 ? -3.434 -14.535 24.794 1.00 48.50 103 ARG A O 1
ATOM 817 N N . PRO A 1 104 ? -3.458 -13.007 26.481 1.00 48.62 104 PRO A N 1
ATOM 818 C CA . PRO A 1 104 ? -2.659 -13.519 27.613 1.00 48.62 104 PRO A CA 1
ATOM 819 C C . PRO A 1 104 ? -2.655 -15.033 27.860 1.00 48.62 104 PRO A C 1
ATOM 821 O O . PRO A 1 104 ? -3.704 -15.682 27.652 1.00 48.62 104 PRO A O 1
#